Protein AF-A0A1J3K3N5-F1 (afdb_monomer_lite)

pLDDT: mean 96.78, std 2.43, range [84.25, 98.62]

Structure (mmCIF, N/CA/C/O backbone):
data_AF-A0A1J3K3N5-F1
#
_entry.id   AF-A0A1J3K3N5-F1
#
loop_
_atom_site.group_PDB
_atom_site.id
_atom_site.type_symbol
_atom_site.label_atom_id
_atom_site.label_alt_id
_atom_site.label_comp_id
_atom_site.label_asym_id
_atom_site.label_entity_id
_atom_site.label_seq_id
_atom_site.pdbx_PDB_ins_code
_atom_site.Cartn_x
_atom_site.Cartn_y
_atom_site.Cartn_z
_atom_site.occupancy
_atom_site.B_iso_or_equiv
_atom_site.auth_seq_id
_atom_site.auth_comp_id
_atom_site.auth_asym_id
_atom_site.auth_atom_id
_atom_site.pdbx_PDB_model_num
ATOM 1 N N . ALA A 1 1 ? 20.448 5.986 -27.376 1.00 84.25 1 ALA A N 1
ATOM 2 C CA . ALA A 1 1 ? 21.643 5.391 -26.737 1.00 84.25 1 ALA A CA 1
ATOM 3 C C . ALA A 1 1 ? 22.122 4.082 -27.388 1.00 84.25 1 ALA A C 1
ATOM 5 O O . ALA A 1 1 ? 23.236 3.684 -27.085 1.00 84.25 1 ALA A O 1
ATOM 6 N N . GLY A 1 2 ? 21.346 3.412 -28.262 1.00 95.06 2 GLY A N 1
ATOM 7 C CA . GLY A 1 2 ? 21.841 2.266 -29.053 1.00 95.06 2 GLY A CA 1
ATOM 8 C C . GLY A 1 2 ? 22.309 1.050 -28.241 1.00 95.06 2 GLY A C 1
ATOM 9 O O . GLY A 1 2 ? 23.162 0.306 -28.709 1.00 95.06 2 GLY A O 1
ATOM 10 N N . LYS A 1 3 ? 21.811 0.880 -27.010 1.00 97.56 3 LYS A N 1
ATOM 11 C CA . LYS A 1 3 ? 22.181 -0.224 -26.115 1.00 97.56 3 LYS A CA 1
ATOM 12 C C . LYS A 1 3 ? 21.340 -1.465 -26.427 1.00 97.56 3 LYS A C 1
ATOM 14 O O . LYS A 1 3 ? 20.205 -1.338 -26.881 1.00 97.56 3 LYS A O 1
ATOM 19 N N . ASP A 1 4 ? 21.885 -2.646 -26.150 1.00 97.38 4 ASP A N 1
ATOM 20 C CA . ASP A 1 4 ? 21.155 -3.910 -26.236 1.00 97.38 4 ASP A CA 1
ATOM 21 C C . ASP A 1 4 ? 20.010 -3.984 -25.205 1.00 97.38 4 ASP A C 1
ATOM 23 O O . ASP A 1 4 ? 19.891 -3.147 -24.298 1.00 97.38 4 ASP A O 1
ATOM 27 N N . LEU A 1 5 ? 19.151 -4.993 -25.362 1.00 98.00 5 LEU A N 1
ATOM 28 C CA . LEU A 1 5 ? 17.964 -5.184 -24.529 1.00 98.00 5 LEU A CA 1
ATOM 29 C C . LEU A 1 5 ? 18.320 -5.346 -23.049 1.00 98.00 5 LEU A C 1
ATOM 31 O O . LEU A 1 5 ? 17.676 -4.726 -22.204 1.00 98.00 5 LEU A O 1
ATOM 35 N N . ILE A 1 6 ? 19.352 -6.133 -22.733 1.00 98.25 6 ILE A N 1
ATOM 36 C CA . ILE A 1 6 ? 19.748 -6.414 -21.349 1.00 98.25 6 ILE A CA 1
ATOM 37 C C . ILE A 1 6 ? 20.287 -5.143 -20.702 1.00 98.25 6 ILE A C 1
ATOM 39 O O . ILE A 1 6 ? 19.823 -4.761 -19.629 1.00 98.25 6 ILE A O 1
ATOM 43 N N . SER A 1 7 ? 21.186 -4.432 -2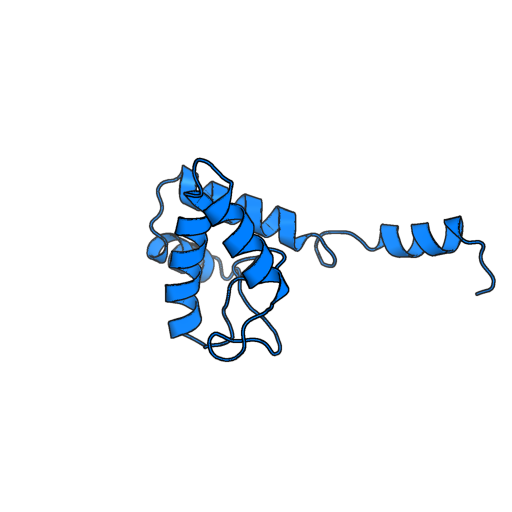1.385 1.00 98.06 7 SER A N 1
ATOM 44 C CA . SER A 1 7 ? 21.698 -3.143 -20.912 1.00 98.06 7 SER A CA 1
ATOM 45 C C . SER A 1 7 ? 20.575 -2.132 -20.658 1.00 98.06 7 SER A C 1
ATOM 47 O O . SER A 1 7 ? 20.590 -1.429 -19.647 1.00 98.06 7 SER A O 1
ATOM 49 N N . SER A 1 8 ? 19.596 -2.053 -21.563 1.00 98.12 8 SER A N 1
ATOM 50 C CA . SER A 1 8 ? 18.469 -1.120 -21.442 1.00 98.12 8 SER A CA 1
ATOM 51 C C . SER A 1 8 ? 17.554 -1.483 -20.270 1.00 98.12 8 SER A C 1
ATOM 53 O O . SER A 1 8 ? 17.166 -0.603 -19.502 1.00 98.12 8 SER A O 1
ATOM 55 N N . LEU A 1 9 ? 17.261 -2.775 -20.089 1.00 98.06 9 LEU A N 1
ATOM 56 C CA . LEU A 1 9 ? 16.460 -3.275 -18.973 1.00 98.06 9 LEU A CA 1
ATOM 57 C C . LEU A 1 9 ? 17.148 -3.008 -17.632 1.00 98.06 9 LEU A C 1
ATOM 59 O O . LEU A 1 9 ? 16.553 -2.404 -16.743 1.00 98.06 9 LEU A O 1
ATOM 63 N N . VAL A 1 10 ? 18.410 -3.419 -17.493 1.00 97.94 10 VAL A N 1
ATOM 64 C CA . VAL A 1 10 ? 19.166 -3.286 -16.241 1.00 97.94 10 VAL A CA 1
ATOM 65 C C . VAL A 1 10 ? 19.330 -1.819 -15.857 1.00 97.94 10 VAL A C 1
ATOM 67 O O . VAL A 1 10 ? 19.162 -1.478 -14.690 1.00 97.94 10 VAL A O 1
ATOM 70 N N . SER A 1 11 ? 19.562 -0.928 -16.827 1.00 97.88 11 SER A N 1
ATOM 71 C CA . SER A 1 11 ? 19.619 0.511 -16.556 1.00 97.88 11 SER A CA 1
ATOM 72 C C . SER A 1 11 ? 18.326 1.049 -15.934 1.00 97.88 11 SER A C 1
ATOM 74 O O . SER A 1 11 ? 18.397 1.970 -15.125 1.00 97.88 11 SER A O 1
ATOM 76 N N . GLY A 1 12 ? 17.162 0.503 -16.300 1.00 97.50 12 GLY A N 1
ATOM 77 C CA . GLY A 1 12 ? 15.884 0.835 -15.671 1.00 97.50 12 GLY A CA 1
ATOM 78 C C . GLY A 1 12 ? 15.709 0.162 -14.309 1.00 97.50 12 GLY A C 1
ATOM 79 O O . GLY A 1 12 ? 15.348 0.826 -13.341 1.00 97.50 12 GLY A O 1
ATOM 80 N N . LEU A 1 13 ? 16.014 -1.134 -14.201 1.00 97.56 13 LEU A N 1
ATOM 81 C CA . LEU A 1 13 ? 15.886 -1.895 -12.950 1.00 97.56 13 LEU A CA 1
ATOM 82 C C . LEU A 1 13 ? 16.755 -1.332 -11.821 1.00 97.56 13 LEU A C 1
ATOM 84 O O . LEU A 1 13 ? 16.317 -1.308 -10.678 1.00 97.56 13 LEU A O 1
ATOM 88 N N . LEU A 1 14 ? 17.945 -0.815 -12.136 1.00 97.19 14 LEU A N 1
ATOM 89 C CA . LEU A 1 14 ? 18.839 -0.177 -11.161 1.00 97.19 14 LEU A CA 1
ATOM 90 C C . LEU A 1 14 ? 18.263 1.107 -10.543 1.00 97.19 14 LEU A C 1
ATOM 92 O O . LEU A 1 14 ? 18.823 1.626 -9.581 1.00 97.19 14 LEU A O 1
ATOM 96 N N . THR A 1 15 ? 17.154 1.628 -11.074 1.00 96.81 15 THR A N 1
ATOM 97 C CA . THR A 1 15 ? 16.428 2.753 -10.465 1.00 96.81 15 THR A CA 1
ATOM 98 C C . THR A 1 15 ? 15.416 2.308 -9.411 1.00 96.81 15 THR A C 1
ATOM 100 O O . THR A 1 15 ? 14.954 3.143 -8.632 1.00 96.81 15 THR A O 1
ATOM 103 N N . ILE A 1 16 ? 15.072 1.015 -9.367 1.00 96.44 16 ILE A N 1
ATOM 104 C CA . ILE A 1 16 ? 14.134 0.465 -8.389 1.00 96.44 16 ILE A CA 1
ATOM 105 C C . ILE A 1 16 ? 14.771 0.530 -7.000 1.00 96.44 16 ILE A C 1
ATOM 107 O O . ILE A 1 16 ? 15.8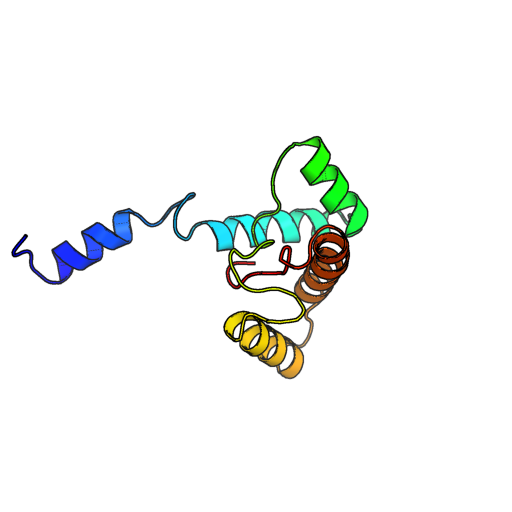72 0.036 -6.770 1.00 96.44 16 ILE A O 1
ATOM 111 N N . GLY A 1 17 ? 14.067 1.161 -6.068 1.00 91.81 17 GLY A N 1
ATOM 112 C CA . GLY A 1 17 ? 14.544 1.428 -4.720 1.00 91.81 17 GLY A CA 1
ATOM 113 C C . GLY A 1 17 ? 13.566 2.301 -3.928 1.00 91.81 17 GLY A C 1
ATOM 114 O O . GLY A 1 17 ? 12.406 2.454 -4.320 1.00 91.81 17 GLY A O 1
ATOM 115 N N . PRO A 1 18 ? 14.006 2.942 -2.831 1.00 86.94 18 PRO A N 1
ATOM 116 C CA . PRO A 1 18 ? 13.103 3.593 -1.873 1.00 86.94 18 PRO A CA 1
ATOM 117 C C . PRO A 1 18 ? 12.182 4.671 -2.463 1.00 86.94 18 PRO A C 1
ATOM 119 O O . PRO A 1 18 ? 11.092 4.903 -1.955 1.00 86.94 18 PRO A O 1
ATOM 122 N N . ARG A 1 19 ? 12.608 5.348 -3.538 1.00 89.25 19 ARG A N 1
ATOM 123 C CA . ARG A 1 19 ? 11.838 6.426 -4.186 1.00 89.25 19 ARG A CA 1
ATOM 124 C C . ARG A 1 19 ? 11.092 5.988 -5.447 1.00 89.25 19 ARG A C 1
ATOM 126 O O . ARG A 1 19 ? 10.277 6.753 -5.956 1.00 89.25 19 ARG A O 1
ATOM 133 N N . PHE A 1 20 ? 11.375 4.792 -5.958 1.00 90.06 20 PHE A N 1
ATOM 134 C CA . PHE A 1 20 ? 10.787 4.258 -7.182 1.00 90.06 20 PHE A CA 1
ATOM 135 C C . PHE A 1 20 ? 10.566 2.750 -7.013 1.00 90.06 20 PHE A C 1
ATOM 137 O O . PHE A 1 20 ? 11.512 1.973 -7.047 1.00 90.06 20 PHE A O 1
ATOM 144 N N . GLY A 1 21 ? 9.320 2.343 -6.761 1.00 88.75 21 GLY A N 1
ATOM 145 C CA . GLY A 1 21 ? 8.937 0.946 -6.507 1.00 88.75 21 GLY A CA 1
ATOM 146 C C . GLY A 1 21 ? 9.005 0.494 -5.040 1.00 88.75 21 GLY A C 1
ATOM 147 O O . GLY A 1 21 ? 8.308 -0.440 -4.668 1.00 88.75 21 GLY A O 1
ATOM 148 N N . GLY A 1 22 ? 9.757 1.178 -4.170 1.00 91.44 22 GLY A N 1
ATOM 149 C CA . GLY A 1 22 ? 9.886 0.806 -2.749 1.00 91.44 22 GLY A CA 1
ATOM 150 C C . GLY A 1 22 ? 8.653 1.065 -1.870 1.00 91.44 22 GLY A C 1
ATOM 151 O O . GLY A 1 22 ? 8.666 0.726 -0.690 1.00 91.44 22 GLY A O 1
ATOM 152 N N . ALA A 1 23 ? 7.592 1.669 -2.413 1.00 93.06 23 ALA A N 1
ATOM 153 C CA . ALA A 1 23 ? 6.383 1.974 -1.650 1.00 93.06 23 ALA A CA 1
ATOM 154 C C . ALA A 1 23 ? 5.626 0.713 -1.203 1.00 93.06 23 ALA A C 1
ATOM 156 O O . ALA A 1 23 ? 5.006 0.767 -0.146 1.00 93.06 23 ALA A O 1
ATOM 157 N N . LEU A 1 24 ? 5.732 -0.398 -1.948 1.00 94.38 24 LEU A N 1
ATOM 158 C CA . LEU A 1 24 ? 5.111 -1.677 -1.584 1.00 94.38 24 LEU A CA 1
ATOM 159 C C . LEU A 1 24 ? 5.640 -2.191 -0.245 1.00 94.38 24 LEU A C 1
ATOM 161 O O . LEU A 1 24 ? 4.881 -2.423 0.691 1.00 94.38 24 LEU A O 1
ATOM 165 N N . ASP A 1 25 ? 6.963 -2.312 -0.143 1.00 94.88 25 ASP A N 1
ATOM 166 C CA . ASP A 1 25 ? 7.630 -2.783 1.071 1.00 94.88 25 ASP A CA 1
ATOM 167 C C . ASP A 1 25 ? 7.416 -1.807 2.238 1.00 94.88 25 ASP A C 1
ATOM 169 O O . ASP A 1 25 ? 7.084 -2.207 3.353 1.00 94.88 25 ASP A O 1
ATOM 173 N N . GLY A 1 26 ? 7.497 -0.500 1.961 1.00 94.38 26 GLY A N 1
ATOM 174 C CA . GLY A 1 26 ? 7.245 0.536 2.960 1.00 94.38 26 GLY A CA 1
ATOM 175 C C . GLY A 1 26 ? 5.815 0.525 3.510 1.00 94.38 26 GLY A C 1
ATOM 176 O O . GLY A 1 26 ? 5.624 0.727 4.710 1.00 94.38 26 GLY A O 1
ATOM 177 N N . ALA A 1 27 ? 4.812 0.289 2.660 1.00 97.31 27 ALA A N 1
ATOM 178 C CA . ALA A 1 27 ? 3.423 0.161 3.086 1.00 97.31 27 ALA A CA 1
ATOM 179 C C . ALA A 1 27 ? 3.235 -1.109 3.921 1.00 97.31 27 ALA A C 1
ATOM 181 O O . ALA A 1 27 ? 2.794 -1.012 5.067 1.00 97.31 27 ALA A O 1
ATOM 182 N N . ALA A 1 28 ? 3.660 -2.266 3.404 1.00 97.56 28 ALA A N 1
ATOM 183 C CA . ALA A 1 28 ? 3.564 -3.542 4.108 1.00 97.56 28 ALA A CA 1
ATOM 184 C C . ALA A 1 28 ? 4.205 -3.470 5.504 1.00 97.56 28 ALA A C 1
ATOM 186 O O . ALA A 1 28 ? 3.563 -3.809 6.493 1.00 97.56 28 ALA A O 1
ATOM 187 N N . ALA A 1 29 ? 5.424 -2.934 5.616 1.00 96.81 29 ALA A N 1
ATOM 188 C CA . ALA A 1 29 ? 6.110 -2.797 6.897 1.00 96.81 29 ALA A CA 1
ATOM 189 C C . ALA A 1 29 ? 5.341 -1.916 7.896 1.00 96.81 29 ALA A C 1
ATOM 191 O O . ALA A 1 29 ? 5.228 -2.267 9.070 1.00 96.81 29 ALA A O 1
ATOM 192 N N . LYS A 1 30 ? 4.798 -0.772 7.455 1.00 97.12 30 LYS A N 1
ATOM 193 C CA . LYS A 1 30 ? 4.097 0.172 8.342 1.00 97.12 30 LYS A CA 1
ATOM 194 C C . LYS A 1 30 ? 2.720 -0.333 8.767 1.00 97.12 30 LYS A C 1
ATOM 196 O O . LYS A 1 30 ? 2.382 -0.202 9.943 1.00 97.12 30 LYS A O 1
ATOM 201 N N . PHE A 1 31 ? 1.945 -0.899 7.842 1.00 98.38 31 PHE A N 1
ATOM 202 C CA . PHE A 1 31 ? 0.631 -1.462 8.155 1.00 98.38 31 PHE A CA 1
ATOM 203 C C . PHE A 1 31 ? 0.755 -2.696 9.047 1.00 98.38 31 PHE A C 1
ATOM 205 O O . PHE A 1 31 ? 0.072 -2.744 10.068 1.00 98.38 31 PHE A O 1
ATOM 212 N N . SER A 1 32 ? 1.658 -3.633 8.732 1.00 98.25 32 SER A N 1
ATOM 213 C CA . SER A 1 32 ? 1.899 -4.807 9.582 1.00 98.25 32 SER A CA 1
ATOM 214 C C . SER A 1 32 ? 2.371 -4.395 10.969 1.00 98.25 32 SER A C 1
ATOM 216 O O . SER A 1 32 ? 1.796 -4.829 11.955 1.00 98.25 32 SER A O 1
ATOM 218 N N . TRP A 1 33 ? 3.332 -3.468 11.073 1.00 98.12 33 TRP A N 1
ATOM 219 C CA . TRP A 1 33 ? 3.780 -2.975 12.376 1.00 98.12 33 TRP A CA 1
ATOM 220 C C . TRP A 1 33 ? 2.626 -2.397 13.202 1.00 98.12 33 TRP A C 1
ATOM 222 O O . TRP A 1 33 ? 2.494 -2.732 14.376 1.00 98.12 33 TRP A O 1
ATOM 232 N N . ALA A 1 34 ? 1.778 -1.556 12.606 1.00 98.31 34 ALA A N 1
ATOM 233 C CA . ALA A 1 34 ? 0.655 -0.956 13.320 1.00 98.31 34 ALA A CA 1
ATOM 234 C C . ALA A 1 34 ? -0.376 -2.003 13.764 1.00 98.31 34 ALA A C 1
ATOM 236 O O . ALA A 1 34 ? -0.843 -1.957 14.904 1.00 98.31 34 ALA A O 1
ATOM 237 N N . TYR A 1 35 ? -0.686 -2.954 12.881 1.00 98.19 35 TYR A N 1
ATOM 238 C CA . TYR A 1 35 ? -1.613 -4.047 13.147 1.00 98.19 35 TYR A CA 1
ATOM 239 C C . TYR A 1 35 ? -1.093 -4.982 14.248 1.00 98.19 35 TYR A C 1
ATOM 241 O O . TYR A 1 35 ? -1.790 -5.220 15.230 1.00 98.19 35 TYR A O 1
ATOM 249 N N . ASP A 1 36 ? 0.165 -5.418 14.153 1.00 98.06 36 ASP A N 1
ATOM 250 C CA . ASP A 1 36 ? 0.807 -6.328 15.111 1.00 98.06 36 ASP A CA 1
ATOM 251 C C . ASP A 1 36 ? 0.971 -5.691 16.503 1.00 98.06 36 ASP A C 1
ATOM 253 O O . ASP A 1 36 ? 0.965 -6.383 17.522 1.00 98.06 36 ASP A O 1
ATOM 257 N N . HIS A 1 37 ? 1.074 -4.357 16.571 1.00 98.12 37 HIS A N 1
ATOM 258 C CA . HIS A 1 37 ? 1.081 -3.600 17.829 1.00 98.12 37 HIS A CA 1
ATOM 259 C C . HIS A 1 37 ? -0.329 -3.276 18.350 1.00 98.12 37 HIS A C 1
ATOM 261 O O . HIS A 1 37 ? -0.457 -2.545 19.332 1.00 98.12 37 HIS A O 1
ATOM 267 N N . ASN A 1 38 ? -1.381 -3.820 17.727 1.00 97.94 38 ASN A N 1
ATOM 268 C CA . ASN A 1 38 ? -2.787 -3.583 18.065 1.00 97.94 38 ASN A CA 1
ATOM 269 C C . ASN A 1 38 ? -3.172 -2.095 18.088 1.00 97.94 38 ASN A C 1
ATOM 271 O O . ASN A 1 38 ? -4.067 -1.691 18.832 1.00 97.94 38 ASN A O 1
ATOM 275 N N . LEU A 1 39 ? -2.500 -1.262 17.287 1.00 98.44 39 LEU A N 1
ATOM 276 C CA . LEU A 1 39 ? -2.878 0.140 17.161 1.00 98.44 39 LEU A CA 1
ATOM 277 C C . LEU A 1 39 ? -4.185 0.222 16.389 1.00 98.44 39 LEU A C 1
ATOM 279 O O . LEU A 1 39 ? -4.284 -0.306 15.283 1.00 98.44 39 LEU A O 1
ATOM 283 N N . SER A 1 40 ? -5.165 0.959 16.899 1.00 98.50 40 SER A N 1
ATOM 284 C CA . SER A 1 40 ? -6.335 1.304 16.096 1.00 98.50 40 SER A CA 1
ATOM 285 C C . SER A 1 40 ? -5.924 2.121 14.855 1.00 98.50 40 SER A C 1
ATOM 287 O O . SER A 1 40 ? -4.901 2.817 14.872 1.00 98.50 40 SER A O 1
ATOM 289 N N . PRO A 1 41 ? -6.726 2.109 13.774 1.00 98.50 41 PRO A N 1
ATOM 290 C CA . PRO A 1 41 ? -6.462 2.925 12.587 1.00 98.50 41 PRO A CA 1
ATOM 291 C C . PRO A 1 41 ? -6.236 4.413 12.905 1.00 98.50 41 PRO A C 1
ATOM 293 O O . PRO A 1 41 ? -5.388 5.070 12.300 1.00 98.50 41 PRO A O 1
ATOM 296 N N . GLU A 1 42 ? -6.967 4.955 13.883 1.00 98.19 42 GLU A N 1
ATOM 297 C CA . GLU A 1 42 ? -6.817 6.342 14.321 1.00 98.19 42 GLU A CA 1
ATOM 298 C C . GLU A 1 42 ? -5.496 6.580 15.067 1.00 98.19 42 GLU A C 1
ATOM 300 O O . GLU A 1 42 ? -4.801 7.564 14.789 1.00 98.19 42 GLU A O 1
ATOM 305 N N . GLU A 1 43 ? -5.111 5.678 15.974 1.00 98.44 43 GLU A N 1
ATOM 306 C CA . GLU A 1 43 ? -3.826 5.746 16.677 1.00 98.44 43 GLU A CA 1
ATOM 307 C C . GLU A 1 43 ? -2.654 5.654 15.709 1.00 98.44 43 GLU A C 1
ATOM 309 O O . GLU A 1 43 ? -1.718 6.445 15.825 1.00 98.44 43 GLU A O 1
ATOM 314 N N . PHE A 1 44 ? -2.729 4.770 14.714 1.00 98.50 44 PHE A N 1
ATOM 315 C CA . PHE A 1 44 ? -1.718 4.663 13.668 1.00 98.50 44 PHE A CA 1
ATOM 316 C C . PHE A 1 44 ? -1.580 5.966 12.869 1.00 98.50 44 PHE A C 1
ATOM 318 O O . PHE A 1 44 ? -0.479 6.510 12.749 1.00 98.50 44 PHE A O 1
ATOM 325 N N . ILE A 1 45 ? -2.690 6.537 12.388 1.00 98.00 45 ILE A N 1
ATOM 326 C CA . ILE A 1 45 ? -2.673 7.817 11.660 1.00 98.00 45 ILE A CA 1
ATOM 327 C C . ILE A 1 45 ? -2.078 8.934 12.528 1.00 98.00 45 ILE A C 1
ATOM 329 O O . ILE A 1 45 ? -1.288 9.755 12.050 1.00 98.00 45 ILE A O 1
ATOM 333 N N . ASN A 1 46 ? -2.452 8.982 13.807 1.00 97.88 46 ASN A N 1
ATOM 334 C CA . ASN A 1 46 ? -1.950 9.979 14.746 1.00 97.88 46 ASN A CA 1
ATOM 335 C C . ASN A 1 46 ? -0.466 9.772 15.067 1.00 97.88 46 ASN A C 1
ATOM 337 O O . ASN A 1 46 ? 0.270 10.757 15.167 1.00 97.88 46 ASN A O 1
ATOM 341 N N . HIS A 1 47 ? -0.011 8.525 15.182 1.00 97.81 47 HIS A N 1
ATOM 342 C CA . HIS A 1 47 ? 1.393 8.173 15.353 1.00 97.81 47 HIS A CA 1
ATOM 343 C C . HIS A 1 47 ? 2.220 8.682 14.168 1.00 97.81 47 HIS A C 1
ATOM 345 O O . HIS A 1 47 ? 3.147 9.467 14.364 1.00 97.81 47 HIS A O 1
ATOM 351 N N . MET A 1 48 ? 1.825 8.342 12.938 1.00 97.62 48 MET A N 1
ATOM 352 C CA . MET A 1 48 ? 2.520 8.771 11.717 1.00 97.62 48 MET A CA 1
ATOM 353 C C . MET A 1 48 ? 2.554 10.299 11.588 1.00 97.62 48 MET A C 1
ATOM 355 O O . MET A 1 48 ? 3.599 10.890 11.311 1.00 97.62 48 MET A O 1
ATOM 359 N N . ARG A 1 49 ? 1.443 10.975 11.916 1.00 96.06 49 ARG A N 1
ATOM 360 C CA . ARG A 1 49 ? 1.383 12.444 11.951 1.00 96.06 49 ARG A CA 1
ATOM 361 C C . ARG A 1 49 ? 2.354 13.049 12.967 1.00 96.06 49 ARG A C 1
ATOM 363 O O . ARG A 1 49 ? 2.993 14.051 12.648 1.00 96.06 49 ARG A O 1
ATOM 370 N N . LYS A 1 50 ? 2.465 12.479 14.174 1.00 97.69 50 LYS A N 1
ATOM 371 C CA . LYS A 1 50 ? 3.410 12.944 15.208 1.00 97.69 50 LYS A CA 1
ATOM 372 C C . LYS A 1 50 ? 4.861 12.801 14.746 1.00 97.69 50 LYS A C 1
ATOM 374 O O . LYS A 1 50 ? 5.647 13.714 14.979 1.00 97.69 50 LYS A O 1
ATOM 379 N N . GLN A 1 51 ? 5.177 11.723 14.028 1.00 96.69 51 GLN A N 1
ATOM 380 C CA . GLN A 1 51 ? 6.494 11.510 13.415 1.00 96.69 51 GLN A CA 1
ATOM 381 C C . GLN A 1 51 ? 6.736 12.365 12.160 1.00 96.69 51 GLN A C 1
ATOM 383 O O . GLN A 1 51 ? 7.842 12.380 11.631 1.00 96.69 51 GLN A O 1
ATOM 388 N N . LYS A 1 52 ? 5.726 13.113 11.689 1.00 96.44 52 LYS A N 1
ATOM 389 C CA . LYS A 1 52 ? 5.750 13.864 10.421 1.00 96.44 52 LYS A CA 1
ATOM 390 C C . LYS A 1 52 ? 6.034 12.969 9.207 1.00 96.44 52 LYS A C 1
ATOM 392 O O . LYS A 1 52 ? 6.561 13.437 8.199 1.00 96.44 52 LYS A O 1
ATOM 397 N N . GLU A 1 53 ? 5.639 11.704 9.289 1.00 95.50 53 GLU A N 1
ATOM 398 C CA . GLU A 1 53 ? 5.756 10.739 8.203 1.00 95.50 53 GLU A CA 1
ATOM 399 C C . GLU A 1 53 ? 4.416 10.600 7.475 1.00 95.50 53 GLU A C 1
ATOM 401 O O . GLU A 1 53 ? 3.347 10.530 8.089 1.00 95.50 53 GLU A O 1
ATOM 406 N N . LEU A 1 54 ? 4.469 10.559 6.144 1.00 94.75 54 LEU A N 1
ATOM 407 C CA . LEU A 1 54 ? 3.315 10.172 5.338 1.00 94.75 54 LEU A CA 1
ATOM 408 C C . LEU A 1 54 ? 3.142 8.652 5.403 1.00 94.75 54 LEU A C 1
ATOM 410 O O . LEU A 1 54 ? 4.118 7.908 5.481 1.00 94.75 54 LEU A O 1
ATOM 414 N N . ILE A 1 55 ? 1.895 8.194 5.346 1.00 96.56 55 ILE A N 1
ATOM 415 C CA . ILE A 1 55 ? 1.581 6.765 5.324 1.00 96.56 55 ILE A CA 1
ATOM 416 C C . ILE A 1 55 ? 1.864 6.246 3.912 1.00 96.56 55 ILE A C 1
ATOM 418 O O . ILE A 1 55 ? 1.165 6.613 2.966 1.00 96.56 55 ILE A O 1
ATOM 422 N N . ALA A 1 56 ? 2.902 5.421 3.760 1.00 95.38 56 ALA A N 1
ATOM 423 C CA . ALA A 1 56 ? 3.167 4.720 2.507 1.00 95.38 56 ALA A CA 1
ATOM 424 C C . ALA A 1 56 ? 1.943 3.875 2.118 1.00 95.38 56 ALA A C 1
ATOM 426 O O . ALA A 1 56 ? 1.304 3.283 2.982 1.00 95.38 56 ALA A O 1
ATOM 427 N N . GLY A 1 57 ? 1.583 3.871 0.834 1.00 96.69 57 GLY A N 1
ATOM 428 C CA . GLY A 1 57 ? 0.360 3.217 0.354 1.00 96.69 57 GLY A CA 1
ATOM 429 C C . GLY A 1 57 ? -0.904 4.088 0.400 1.00 96.69 57 GLY A C 1
ATOM 430 O O . GLY A 1 57 ? -1.899 3.736 -0.223 1.00 96.69 57 GLY A O 1
ATOM 431 N N . ILE A 1 58 ? -0.885 5.258 1.057 1.00 98.19 58 ILE A N 1
ATOM 432 C CA . ILE A 1 58 ? -2.023 6.194 1.075 1.00 98.19 58 ILE A CA 1
ATOM 433 C C . ILE A 1 58 ? -1.738 7.417 0.204 1.00 98.19 58 ILE A C 1
ATOM 435 O O . ILE A 1 58 ? -0.770 8.153 0.401 1.00 98.19 58 ILE A O 1
ATOM 439 N N . GLY A 1 59 ? -2.655 7.690 -0.718 1.00 97.75 59 GLY A N 1
ATOM 440 C CA . GLY A 1 59 ? -2.660 8.878 -1.552 1.00 97.75 59 GLY A CA 1
ATOM 441 C C . GLY A 1 59 ? -2.511 8.574 -3.033 1.00 97.75 59 GLY A C 1
ATOM 442 O O . GLY A 1 59 ? -1.722 7.731 -3.460 1.00 97.75 59 GLY A O 1
ATOM 443 N N . HIS A 1 60 ? -3.240 9.344 -3.833 1.00 98.38 60 HIS A N 1
ATOM 444 C CA . HIS A 1 60 ? -3.142 9.313 -5.280 1.00 98.38 60 HIS A CA 1
ATOM 445 C C . HIS A 1 60 ? -3.174 10.741 -5.857 1.00 98.38 60 HIS A C 1
ATOM 447 O O . HIS A 1 60 ? -3.802 11.647 -5.311 1.00 98.38 60 HIS A O 1
ATOM 453 N N . LYS A 1 61 ? -2.487 10.972 -6.986 1.00 96.25 61 LYS A N 1
ATOM 454 C CA . LYS A 1 61 ? -2.431 12.295 -7.645 1.00 96.25 61 LYS A CA 1
ATOM 455 C C . LYS A 1 61 ? -3.768 12.730 -8.264 1.00 96.25 61 LYS A C 1
ATOM 457 O O . LYS A 1 61 ? -4.148 13.882 -8.119 1.00 96.25 61 LYS A O 1
ATOM 462 N N . VAL A 1 62 ? -4.444 11.813 -8.966 1.00 96.56 62 VAL A N 1
ATOM 463 C CA . VAL A 1 62 ? -5.697 12.075 -9.714 1.00 96.56 62 VAL A CA 1
ATOM 464 C C . VAL A 1 62 ? -6.929 11.331 -9.171 1.00 96.56 62 VAL A C 1
ATOM 466 O O . VAL A 1 62 ? -8.006 11.910 -9.105 1.00 96.56 62 VAL A O 1
ATOM 469 N N . LYS A 1 63 ? -6.797 10.046 -8.823 1.00 97.81 63 LYS A N 1
ATOM 470 C CA . LYS A 1 63 ? -7.873 9.194 -8.301 1.00 97.81 63 LYS A CA 1
ATOM 471 C C . LYS A 1 63 ? -8.319 9.606 -6.896 1.00 97.81 63 LYS A C 1
ATOM 473 O O . LYS A 1 63 ? -7.537 10.174 -6.133 1.00 97.81 63 LYS A O 1
ATOM 478 N N . SER A 1 64 ? -9.575 9.308 -6.589 1.00 96.62 64 SER A N 1
ATOM 479 C CA . SER A 1 64 ? -10.263 9.640 -5.337 1.00 96.62 64 SER A CA 1
ATOM 480 C C . SER A 1 64 ? -11.333 8.592 -5.021 1.00 96.62 64 SER A C 1
ATOM 482 O O 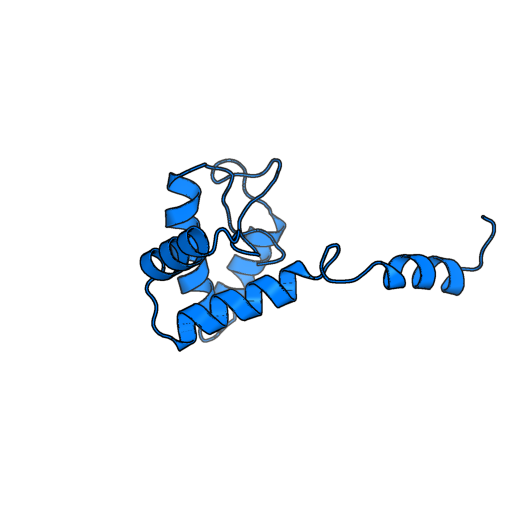. SER A 1 64 ? -11.496 7.632 -5.775 1.00 96.62 64 SER A O 1
ATOM 484 N N . LEU A 1 65 ? -12.084 8.778 -3.934 1.00 93.12 65 LEU A N 1
ATOM 485 C CA . LEU A 1 65 ? -13.241 7.933 -3.616 1.00 93.12 65 LEU A CA 1
ATOM 486 C C . LEU A 1 65 ? -14.291 7.911 -4.740 1.00 93.12 65 LEU A C 1
ATOM 488 O O . LEU A 1 65 ? -14.843 6.861 -5.051 1.00 93.12 65 LEU A O 1
ATOM 492 N N . GLU A 1 66 ? -14.544 9.055 -5.376 1.00 94.38 66 GLU A N 1
ATOM 493 C CA . GLU A 1 66 ? -15.537 9.205 -6.449 1.00 94.38 66 GLU A CA 1
ATOM 494 C C . GLU A 1 66 ? -15.007 8.716 -7.808 1.00 94.38 66 GLU A C 1
ATOM 496 O O . GLU A 1 66 ? -15.776 8.403 -8.715 1.00 94.38 66 GLU A O 1
ATOM 501 N N . ASN A 1 67 ? -13.682 8.646 -7.956 1.00 95.69 67 ASN A N 1
ATOM 502 C CA . ASN A 1 67 ? -12.984 8.178 -9.151 1.00 95.69 67 ASN A CA 1
ATOM 503 C C . ASN A 1 67 ? -11.908 7.159 -8.746 1.00 95.69 67 ASN A C 1
ATOM 505 O O . ASN A 1 67 ? -10.725 7.524 -8.685 1.00 95.69 67 ASN A O 1
ATOM 509 N N . PRO A 1 68 ? -12.296 5.904 -8.454 1.00 94.94 68 PRO A N 1
ATOM 510 C CA . PRO A 1 68 ? -11.386 4.907 -7.903 1.00 94.94 68 PRO A CA 1
ATOM 511 C C . PRO A 1 68 ? -10.308 4.465 -8.904 1.00 94.94 68 PRO A C 1
ATOM 513 O O . PRO A 1 68 ? -10.485 4.493 -10.131 1.00 94.94 68 PRO A O 1
ATOM 516 N N . ASP A 1 69 ? -9.160 4.032 -8.375 1.00 97.56 69 ASP A N 1
ATOM 517 C CA . ASP A 1 69 ? -8.147 3.326 -9.161 1.00 97.56 69 ASP A CA 1
ATOM 518 C C . ASP A 1 69 ? -8.605 1.882 -9.403 1.00 97.56 69 ASP A C 1
ATOM 520 O O . ASP A 1 69 ? -8.644 1.064 -8.485 1.00 97.56 69 ASP A O 1
ATOM 524 N N . LYS A 1 70 ? -8.918 1.556 -10.662 1.00 97.75 70 LYS A N 1
ATOM 525 C CA . LYS A 1 70 ? -9.403 0.224 -11.050 1.00 97.75 70 LYS A CA 1
ATOM 526 C C . LYS A 1 70 ? -8.435 -0.900 -10.679 1.00 97.75 70 LYS A C 1
ATOM 528 O O . LYS A 1 70 ? -8.894 -2.006 -10.423 1.00 97.75 70 LYS A O 1
ATOM 533 N N . ARG A 1 71 ? -7.122 -0.640 -10.635 1.00 98.25 71 ARG A N 1
ATOM 534 C CA . ARG A 1 71 ? -6.132 -1.657 -10.237 1.00 98.25 71 ARG A CA 1
ATOM 535 C C . ARG A 1 71 ? -6.353 -2.083 -8.789 1.00 98.25 71 ARG A C 1
ATOM 537 O O . ARG A 1 71 ? -6.392 -3.272 -8.504 1.00 98.25 71 ARG A O 1
ATOM 544 N N . VAL A 1 72 ? -6.573 -1.105 -7.909 1.00 97.88 72 VAL A N 1
ATOM 545 C CA . VAL A 1 72 ? -6.856 -1.330 -6.486 1.00 97.88 72 VAL A CA 1
ATOM 546 C C . VAL A 1 72 ? -8.183 -2.063 -6.323 1.00 97.88 72 VAL A C 1
ATOM 548 O O . VAL A 1 72 ? -8.252 -3.025 -5.569 1.00 97.88 72 VAL A O 1
ATOM 551 N N . THR A 1 73 ? -9.222 -1.660 -7.061 1.00 96.69 73 THR A N 1
ATOM 552 C CA . THR A 1 73 ? -10.529 -2.336 -7.030 1.00 96.69 73 THR A CA 1
ATOM 553 C C . THR A 1 73 ? -10.412 -3.817 -7.384 1.00 96.69 73 THR A C 1
ATOM 555 O O . THR A 1 73 ? -10.852 -4.654 -6.603 1.00 96.69 73 THR A O 1
ATOM 558 N N . ILE A 1 74 ? -9.754 -4.143 -8.503 1.00 98.25 74 ILE A N 1
ATOM 559 C CA . ILE A 1 74 ? -9.585 -5.529 -8.969 1.00 98.25 74 ILE A CA 1
ATOM 560 C C . ILE A 1 74 ? -8.850 -6.376 -7.922 1.00 98.25 74 ILE A C 1
ATOM 562 O O . ILE A 1 74 ? -9.285 -7.481 -7.606 1.00 98.25 74 ILE A O 1
ATOM 566 N N . VAL A 1 75 ? -7.755 -5.857 -7.357 1.00 97.94 75 VAL A N 1
ATOM 567 C CA . VAL A 1 75 ? -6.972 -6.582 -6.343 1.00 97.94 75 VAL A CA 1
ATOM 568 C C . VAL A 1 75 ? -7.777 -6.766 -5.054 1.00 97.94 75 VAL A C 1
ATOM 570 O O . VAL A 1 75 ? -7.837 -7.876 -4.529 1.00 97.94 75 VAL A O 1
ATOM 573 N N . LYS A 1 76 ? -8.453 -5.715 -4.567 1.00 97.38 76 LYS A N 1
ATOM 574 C CA . LYS A 1 76 ? -9.306 -5.787 -3.368 1.00 97.38 76 LYS A CA 1
ATOM 575 C C . LYS A 1 76 ? -10.416 -6.825 -3.528 1.00 97.38 76 LYS A C 1
ATOM 577 O O . LYS A 1 76 ? -10.642 -7.616 -2.615 1.00 97.38 76 LYS A O 1
ATOM 582 N N . GLU A 1 77 ? -11.103 -6.827 -4.668 1.00 97.81 77 GLU A N 1
ATOM 583 C CA . GLU A 1 77 ? -12.177 -7.780 -4.962 1.00 97.81 77 GLU A CA 1
ATOM 584 C C . GLU A 1 77 ? -11.656 -9.216 -5.009 1.00 97.81 77 GLU A C 1
ATOM 586 O O . GLU A 1 77 ? -12.227 -10.086 -4.354 1.00 97.81 77 GLU A O 1
ATOM 591 N N . PHE A 1 78 ? -10.536 -9.452 -5.697 1.00 98.50 78 PHE A N 1
ATOM 592 C CA . PHE A 1 78 ? -9.911 -10.771 -5.760 1.00 98.50 78 PHE A CA 1
ATOM 593 C C . PHE A 1 78 ? -9.535 -11.291 -4.364 1.00 98.50 78 PHE A C 1
ATOM 595 O O . PHE A 1 78 ? -9.896 -12.413 -4.004 1.00 98.50 78 PHE A O 1
ATOM 602 N N . CYS A 1 79 ? -8.867 -10.469 -3.547 1.00 98.06 79 CYS A N 1
ATOM 603 C CA . CYS A 1 79 ? -8.503 -10.847 -2.181 1.00 98.06 79 CYS A CA 1
ATOM 604 C C . CYS A 1 79 ? -9.745 -11.203 -1.355 1.00 98.06 79 CYS A C 1
ATOM 606 O O . CYS A 1 79 ? -9.780 -12.259 -0.731 1.00 98.06 79 CYS A O 1
ATOM 608 N N . LYS A 1 80 ? -10.798 -10.378 -1.402 1.00 96.81 80 LYS A N 1
ATOM 609 C CA . LYS A 1 80 ? -12.035 -10.624 -0.642 1.00 96.81 80 LYS A CA 1
ATOM 610 C C . LYS A 1 80 ? -12.814 -11.855 -1.103 1.00 96.81 80 LYS A C 1
ATOM 612 O O . LYS A 1 80 ? -13.522 -12.451 -0.300 1.00 96.81 80 LYS A O 1
ATOM 617 N N . GLN A 1 81 ? -12.714 -12.228 -2.376 1.00 98.19 81 GLN A N 1
ATOM 618 C CA . GLN A 1 81 ? -13.404 -13.400 -2.919 1.00 98.19 81 GLN A CA 1
ATOM 619 C C . GLN A 1 81 ? -12.664 -14.710 -2.642 1.00 98.19 81 GLN A C 1
ATOM 621 O O . GLN A 1 81 ? -13.304 -15.750 -2.495 1.00 98.19 81 GLN A O 1
ATOM 626 N N . HIS A 1 82 ? -11.331 -14.679 -2.601 1.00 98.38 82 HIS A N 1
ATOM 627 C CA . HIS A 1 82 ? -10.524 -15.900 -2.633 1.00 98.38 82 HIS A CA 1
ATOM 628 C C . HIS A 1 82 ? -9.702 -16.156 -1.369 1.00 98.38 82 HIS A C 1
ATOM 630 O O . HIS A 1 82 ? -9.303 -17.300 -1.139 1.00 98.38 82 HIS A O 1
ATOM 636 N N . PHE A 1 83 ? -9.409 -15.139 -0.557 1.00 97.88 83 PHE A N 1
ATOM 637 C CA . PHE A 1 83 ? -8.568 -15.324 0.624 1.00 97.88 83 PHE A CA 1
ATOM 638 C C . PHE A 1 83 ? -9.428 -15.737 1.816 1.00 97.88 83 PHE A C 1
ATOM 640 O O . PHE A 1 83 ? -10.541 -15.254 2.001 1.00 97.88 83 PHE A O 1
ATOM 647 N N . LYS A 1 84 ? -8.895 -16.636 2.653 1.00 97.88 84 LYS A N 1
ATOM 648 C CA . LYS A 1 84 ? -9.590 -17.096 3.867 1.00 97.88 84 LYS A CA 1
ATOM 649 C C . LYS A 1 84 ? -9.796 -15.961 4.869 1.00 97.88 84 LYS A C 1
ATOM 651 O O . LYS A 1 84 ? -10.825 -15.918 5.532 1.00 97.88 84 LYS A O 1
ATOM 656 N N . THR A 1 85 ? -8.804 -15.081 4.986 1.00 97.38 85 THR A N 1
ATOM 657 C CA . THR A 1 85 ? -8.820 -13.901 5.848 1.00 97.38 85 THR A CA 1
ATOM 658 C C . THR A 1 85 ? -8.126 -12.741 5.141 1.00 97.38 85 THR A C 1
ATOM 660 O O . THR A 1 85 ? -7.194 -12.935 4.357 1.00 97.38 85 THR A O 1
ATOM 663 N N . THR A 1 86 ? -8.593 -11.528 5.419 1.00 97.94 86 THR A N 1
ATOM 664 C CA . THR A 1 86 ? -8.070 -10.279 4.852 1.00 97.94 86 THR A CA 1
ATOM 665 C C . THR A 1 86 ? -7.854 -9.224 5.932 1.00 97.94 86 THR A C 1
ATOM 667 O O . THR A 1 86 ? -7.906 -8.040 5.640 1.00 97.94 86 THR A O 1
ATOM 670 N N . GLU A 1 87 ? -7.590 -9.627 7.177 1.00 98.06 87 GLU A N 1
ATOM 671 C CA . GLU A 1 87 ? -7.646 -8.731 8.343 1.00 98.06 87 GLU A CA 1
ATOM 672 C C . GLU A 1 87 ? -6.761 -7.484 8.202 1.00 98.06 87 GLU A C 1
ATOM 674 O O . GLU A 1 87 ? -7.207 -6.374 8.485 1.00 98.06 87 GLU A O 1
ATOM 679 N N . LEU A 1 88 ? -5.539 -7.640 7.682 1.00 98.06 88 LEU A N 1
ATOM 680 C CA . LEU A 1 88 ? -4.642 -6.510 7.434 1.00 98.06 88 LEU A CA 1
ATOM 681 C C . LEU A 1 88 ? -5.158 -5.591 6.313 1.00 98.06 88 LEU A C 1
ATOM 683 O O . LEU A 1 88 ? -5.030 -4.371 6.398 1.00 98.06 88 LEU A O 1
ATOM 687 N N . LEU A 1 89 ? -5.782 -6.160 5.276 1.00 98.31 89 LEU A N 1
ATOM 688 C CA . LEU A 1 89 ? -6.435 -5.384 4.220 1.00 98.31 89 LEU A CA 1
ATOM 689 C C . LEU A 1 89 ? -7.673 -4.655 4.762 1.00 98.31 89 LEU A C 1
ATOM 691 O O . LEU A 1 89 ? -7.915 -3.507 4.393 1.00 98.31 89 LEU A O 1
ATOM 695 N N . ASP A 1 90 ? -8.446 -5.288 5.641 1.00 98.38 90 ASP A N 1
ATOM 696 C CA . ASP A 1 90 ? -9.607 -4.675 6.283 1.00 98.38 90 ASP A CA 1
ATOM 697 C C . ASP A 1 90 ? -9.167 -3.525 7.199 1.00 98.38 90 ASP A C 1
ATOM 699 O O . ASP A 1 90 ? -9.713 -2.424 7.109 1.00 98.38 90 ASP A O 1
ATOM 703 N N . TYR A 1 91 ? -8.093 -3.721 7.967 1.00 98.62 91 TYR A N 1
ATOM 704 C CA . TYR A 1 91 ? -7.430 -2.667 8.733 1.00 98.62 91 TYR A CA 1
ATOM 705 C C . TYR A 1 91 ? -6.974 -1.500 7.841 1.00 98.62 91 TYR A C 1
ATOM 707 O O . TYR A 1 91 ? -7.274 -0.338 8.128 1.00 98.62 91 TYR A O 1
ATOM 715 N N . ALA A 1 92 ? -6.307 -1.787 6.718 1.00 98.44 92 ALA A N 1
ATOM 716 C CA . ALA A 1 92 ? -5.878 -0.765 5.764 1.00 98.44 92 ALA A CA 1
ATOM 717 C C . ALA A 1 92 ? -7.066 -0.013 5.133 1.00 98.44 92 ALA A C 1
ATOM 719 O O . ALA A 1 92 ? -7.002 1.205 4.947 1.00 98.44 92 ALA A O 1
ATOM 720 N N . CYS A 1 93 ? -8.182 -0.699 4.867 1.00 98.06 93 CYS A N 1
ATOM 721 C CA . CYS A 1 93 ? -9.420 -0.072 4.400 1.00 98.06 93 CYS A CA 1
ATOM 722 C C . CYS A 1 93 ? -10.032 0.865 5.459 1.00 98.06 93 CYS A C 1
ATOM 724 O O . CYS A 1 93 ? -10.577 1.911 5.105 1.00 98.06 93 CYS A O 1
ATOM 726 N N . GLU A 1 94 ? -9.930 0.553 6.754 1.00 98.50 94 GLU A N 1
ATOM 727 C CA . GLU A 1 94 ? -10.349 1.480 7.815 1.00 98.50 94 GLU A CA 1
ATOM 728 C C . GLU A 1 94 ? -9.446 2.721 7.887 1.00 98.50 94 GLU A C 1
ATOM 730 O O . GLU A 1 94 ? -9.935 3.848 8.020 1.00 98.50 94 GLU A O 1
ATOM 735 N N . VAL A 1 95 ? -8.133 2.555 7.704 1.00 98.38 95 VAL A N 1
ATOM 736 C CA . VAL A 1 95 ? -7.195 3.686 7.590 1.00 98.38 95 VAL A CA 1
ATOM 737 C C . VAL A 1 95 ? -7.536 4.562 6.376 1.00 98.38 95 VAL A C 1
ATOM 739 O O . VAL A 1 95 ? -7.573 5.792 6.491 1.00 98.38 95 VAL A O 1
ATOM 742 N N . GLU A 1 96 ? -7.849 3.964 5.224 1.00 98.38 96 GLU A N 1
ATOM 743 C CA . GLU A 1 96 ? -8.332 4.664 4.024 1.00 98.38 96 GLU A CA 1
ATOM 744 C C . GLU A 1 96 ? -9.610 5.470 4.311 1.00 98.38 96 GLU A C 1
ATOM 746 O O . GLU A 1 96 ? -9.687 6.655 3.978 1.00 98.38 96 GLU A O 1
ATOM 751 N N . LYS A 1 97 ? -10.607 4.881 4.985 1.00 98.12 97 LYS A N 1
ATOM 752 C CA . LYS A 1 97 ? -11.849 5.583 5.364 1.00 98.12 97 LYS A CA 1
ATOM 753 C C . LYS A 1 97 ? -11.584 6.818 6.224 1.00 98.12 97 LYS A C 1
ATOM 755 O O . LYS A 1 97 ? -12.259 7.834 6.069 1.00 98.12 97 LYS A O 1
ATOM 760 N N . LEU A 1 98 ? -10.626 6.758 7.146 1.00 98.06 98 LEU A N 1
ATOM 761 C CA . LEU A 1 98 ? -10.283 7.894 8.008 1.00 98.06 98 LEU A CA 1
ATOM 762 C C . LEU A 1 98 ? -9.445 8.957 7.287 1.00 98.06 98 LEU A C 1
ATOM 764 O O . LEU A 1 98 ? -9.621 10.155 7.519 1.00 98.06 98 LEU A O 1
ATOM 768 N N . THR A 1 99 ? -8.528 8.544 6.416 1.00 97.75 99 THR A N 1
ATOM 769 C CA . THR A 1 99 ? -7.646 9.464 5.682 1.00 97.75 99 THR A CA 1
ATOM 770 C C . THR A 1 99 ? -8.386 10.191 4.561 1.00 97.75 99 THR A C 1
ATOM 772 O O . THR A 1 99 ? -8.260 11.413 4.446 1.00 97.75 99 THR A O 1
ATOM 775 N N . SER A 1 100 ? -9.245 9.495 3.817 1.00 96.69 100 SER A N 1
ATOM 776 C CA . SER A 1 100 ? -10.080 10.074 2.758 1.00 96.69 100 SER A CA 1
ATOM 777 C C . SER A 1 100 ? -11.084 11.123 3.258 1.00 96.69 100 SER A C 1
ATOM 779 O O . SER A 1 100 ? -11.359 12.089 2.546 1.00 96.69 100 SER A O 1
ATOM 781 N N . LYS A 1 101 ? -11.544 11.031 4.518 1.00 97.00 101 LYS A N 1
ATOM 782 C CA . LYS A 1 101 ? -12.335 12.095 5.177 1.00 97.00 101 LYS A CA 1
ATOM 783 C C . LYS A 1 101 ? -11.582 13.423 5.283 1.00 97.00 101 LYS A C 1
ATOM 785 O O . LYS A 1 101 ? -12.209 14.477 5.304 1.00 97.00 101 LYS A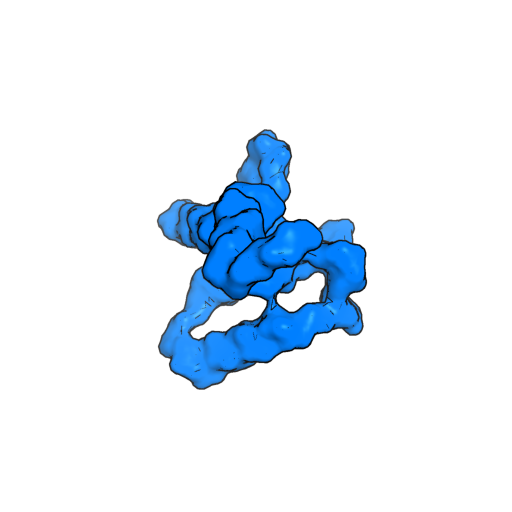 O 1
ATOM 790 N N . LYS A 1 102 ? -10.246 13.393 5.370 1.00 95.12 102 LYS A N 1
ATOM 791 C CA . LYS A 1 102 ? -9.419 14.612 5.408 1.00 95.12 102 LYS A CA 1
ATOM 792 C C . LYS A 1 102 ? -9.250 15.208 4.015 1.00 95.12 102 LYS A C 1
ATOM 794 O O . LYS A 1 102 ? -9.229 16.426 3.870 1.00 95.12 102 LYS A O 1
ATOM 799 N N . LYS A 1 103 ? -9.088 14.354 3.003 1.00 96.12 103 LYS A N 1
ATOM 800 C CA . LYS A 1 103 ? -9.009 14.751 1.597 1.00 96.12 103 LYS A CA 1
ATOM 801 C C . LYS A 1 103 ? -9.342 13.553 0.712 1.00 96.12 103 LYS A C 1
ATOM 803 O O . LYS A 1 103 ? -8.723 12.504 0.858 1.00 96.12 103 LYS A O 1
ATOM 808 N N . SER A 1 104 ? -10.254 13.725 -0.243 1.00 95.69 104 SER A N 1
ATOM 809 C CA . SER A 1 104 ? -10.830 12.622 -1.032 1.00 95.69 104 SER A CA 1
ATOM 810 C C . SER A 1 104 ? -9.822 11.811 -1.855 1.00 95.69 104 SER A C 1
ATOM 812 O O . SER A 1 104 ? -10.117 10.680 -2.231 1.00 95.69 104 SER A O 1
ATOM 814 N N . ASN A 1 105 ? -8.631 12.354 -2.130 1.00 96.56 105 ASN A N 1
ATOM 815 C CA . ASN A 1 105 ? -7.561 11.667 -2.857 1.00 96.56 105 ASN A CA 1
ATOM 816 C C . ASN A 1 105 ? -6.578 10.895 -1.952 1.00 96.56 105 ASN A C 1
ATOM 818 O O . ASN A 1 105 ? -5.628 10.298 -2.461 1.00 96.56 105 ASN A O 1
ATOM 822 N N . LEU A 1 106 ? -6.767 10.910 -0.628 1.00 97.94 106 LEU A N 1
ATOM 823 C CA . LEU A 1 106 ? -6.028 10.076 0.327 1.00 97.94 106 LEU A CA 1
ATOM 824 C C . LEU A 1 106 ? -6.672 8.688 0.419 1.00 97.94 106 LEU A C 1
ATOM 826 O O . LEU A 1 106 ? -7.202 8.302 1.453 1.00 97.94 106 LEU A O 1
ATOM 830 N N . ILE A 1 107 ? -6.656 7.985 -0.710 1.00 98.12 107 ILE A N 1
ATOM 831 C CA . ILE A 1 107 ? -7.148 6.612 -0.867 1.00 98.12 107 ILE A CA 1
ATOM 832 C C . ILE A 1 107 ? -5.993 5.609 -0.791 1.00 98.12 107 ILE A C 1
ATOM 834 O O . ILE A 1 107 ? -4.845 5.998 -1.018 1.00 98.12 107 ILE A O 1
ATOM 838 N N . LEU A 1 108 ? -6.280 4.334 -0.524 1.00 98.25 108 LEU A N 1
ATOM 839 C CA . LEU A 1 108 ? -5.291 3.265 -0.669 1.00 98.25 108 LEU A CA 1
ATOM 840 C C . LEU A 1 108 ? -4.905 3.165 -2.150 1.00 98.25 108 LEU A C 1
ATOM 842 O O . LEU A 1 108 ? -5.774 3.079 -3.023 1.00 98.25 108 LEU A O 1
ATOM 846 N N . ASN A 1 109 ? -3.614 3.260 -2.443 1.00 97.88 109 ASN A N 1
ATOM 847 C CA . ASN A 1 109 ? -3.096 3.121 -3.798 1.00 97.88 109 ASN A CA 1
ATOM 848 C C . ASN A 1 109 ? -2.763 1.650 -4.096 1.00 97.88 109 ASN A C 1
ATOM 850 O O . ASN A 1 109 ? -3.098 0.774 -3.318 1.00 97.88 109 ASN A O 1
ATOM 854 N N . VAL A 1 110 ? -2.189 1.361 -5.264 1.00 97.56 110 VAL A N 1
ATOM 855 C CA . VAL A 1 110 ? -1.885 -0.028 -5.666 1.00 97.56 110 VAL A CA 1
ATOM 856 C C . VAL A 1 110 ? -0.620 -0.581 -5.008 1.00 97.56 110 VAL A C 1
ATOM 858 O O . VAL A 1 110 ? -0.401 -1.786 -5.029 1.00 97.56 110 VAL A O 1
ATOM 861 N N . ASP A 1 111 ? 0.234 0.303 -4.492 1.00 96.69 111 ASP A N 1
ATOM 862 C CA . ASP A 1 111 ? 1.443 -0.078 -3.776 1.00 96.69 111 ASP A CA 1
ATOM 863 C C . ASP A 1 111 ? 1.118 -0.482 -2.325 1.00 96.69 111 ASP A C 1
ATOM 865 O O . ASP A 1 111 ? 1.819 -1.313 -1.761 1.00 96.69 111 ASP A O 1
ATOM 869 N N . GLY A 1 112 ? 0.079 0.112 -1.724 1.00 95.44 112 GLY A N 1
ATOM 870 C CA . GLY A 1 112 ? -0.420 -0.215 -0.383 1.00 95.44 112 GLY A CA 1
ATOM 871 C C . GLY A 1 112 ? -1.4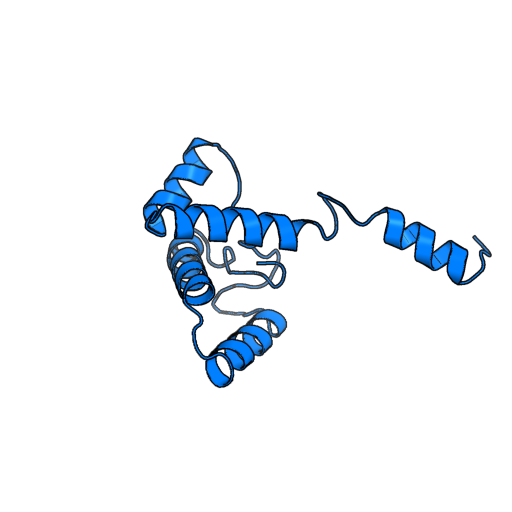37 -1.343 -0.370 1.00 95.44 112 GLY A C 1
ATOM 872 O O . GLY A 1 112 ? -1.398 -2.116 0.608 1.00 95.44 112 GLY A O 1
#

InterPro domains:
  IPR002020 Citrate synthase [PF00285] (2-111)
  IPR002020 Citrate synthase [PTHR23118] (1-112)
  IPR016143 Citrate synthase-like, small alpha subdomain [G3DSA:1.10.230.10] (22-112)
  IPR036969 Citrate synthase superfamily [SSF48256] (1-112)

Secondary structure (DSSP, 8-state):
----HHHHHHHHHTT-BTTBBTHHHHHHHHHHHHHHTT--HHHHHHHHHHTT---TTB--SS--SSS--HHHHHHHHHHHHH-S--HHHHHHHHHHHHHHTT-TT--B-S--

Sequence (112 aa):
AGKDLISSLVSGLLTIGPRFGGALDGAAAKFSWAYDHNLSPEEFINHMRKQKELIAGIGHKVKSLENPDKRVTIVKEFCKQHFKTTELLDYACEVEKLTSKKKSNLILNVDG

Foldseek 3Di:
DPDDPVVVVVVVVVVDDCVHVVLLVQLCVLLCVCVVVVHQLVSSVVVCVVVVHDRRQWFDDPAFPVRHDVLCVVVVVCCVVPPPDDPS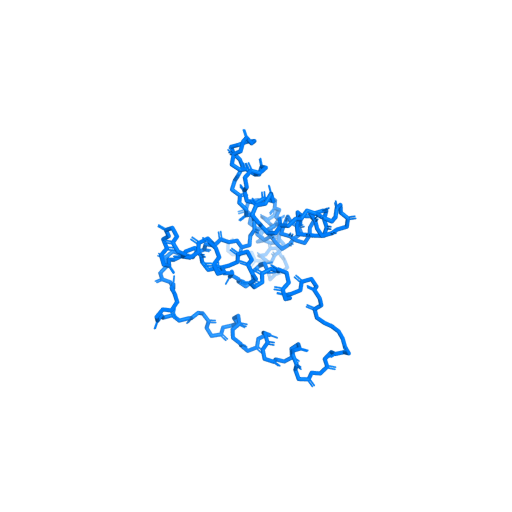VVRLVVNQVVQCVVPRRRHGDNSD

Organism: Noccaea caerulescens (NCBI:txid107243)

Radius of gyration: 16.44 Å; chains: 1; bounding box: 38×32×47 Å